Protein AF-A0AAN4ZKE9-F1 (afdb_monomer)

Organism: NCBI:txid1317129

Solvent-accessible surface area (backbone atoms only — not comparable to full-atom values): 8772 Å² total; per-residue (Å²): 115,73,71,58,54,52,52,53,49,52,52,51,51,50,52,55,50,50,54,58,61,57,69,61,53,90,61,76,92,40,32,53,75,74,24,51,28,34,29,30,33,50,28,70,79,44,91,52,72,85,43,74,37,75,49,54,63,89,67,72,74,77,41,97,73,42,43,40,42,36,37,39,38,71,79,47,100,49,31,36,35,40,32,38,37,39,40,34,76,92,48,96,62,68,62,86,63,59,88,51,69,47,77,56,98,89,43,56,39,35,51,47,102,89,44,77,46,61,59,65,91,54,37,44,76,49,84,67,47,78,46,85,47,55,38,42,34,40,38,20,37,32,41,32,47,65,68,70,77,71,82,123

Radius of gyration: 17.84 Å; Cα contacts (8 Å, |Δi|>4): 263; chains: 1; bounding box: 37×52×47 Å

Mean predicted aligned error: 11.1 Å

Structure (mmCIF, N/CA/C/O backbone):
data_AF-A0AAN4ZKE9-F1
#
_entry.id   AF-A0AAN4ZKE9-F1
#
loop_
_atom_site.group_PDB
_atom_site.id
_atom_site.type_symbol
_atom_site.label_atom_id
_atom_site.label_alt_id
_atom_site.label_comp_id
_atom_site.label_asym_id
_atom_site.label_entity_id
_atom_site.label_seq_id
_atom_site.pdbx_PDB_ins_code
_atom_site.Cartn_x
_atom_site.Cartn_y
_atom_site.Cartn_z
_atom_site.occupancy
_atom_site.B_iso_or_equiv
_atom_site.auth_seq_id
_atom_site.auth_comp_id
_atom_site.auth_asym_id
_atom_site.auth_atom_id
_atom_site.pdbx_PDB_model_num
ATOM 1 N N . LYS A 1 1 ? -13.427 37.056 -24.056 1.00 55.53 1 LYS A N 1
ATOM 2 C CA . LYS A 1 1 ? -12.387 36.052 -24.421 1.00 55.53 1 LYS A CA 1
ATOM 3 C C . LYS A 1 1 ? -11.421 35.713 -23.267 1.00 55.53 1 LYS A C 1
ATOM 5 O O . LYS A 1 1 ? -11.291 34.533 -22.981 1.00 55.53 1 LYS A O 1
ATOM 10 N N . LYS A 1 2 ? -10.832 36.678 -22.532 1.00 58.09 2 LYS A N 1
ATOM 11 C CA . LYS A 1 2 ? -9.935 36.408 -21.371 1.00 58.09 2 LYS A CA 1
ATOM 12 C C . LYS A 1 2 ? -10.547 35.543 -20.244 1.00 58.09 2 LYS A C 1
ATOM 14 O O . LYS A 1 2 ? -9.872 34.670 -19.717 1.00 58.09 2 LYS A O 1
ATOM 19 N N . PHE A 1 3 ? -11.833 35.719 -19.929 1.00 60.34 3 PHE A N 1
ATOM 20 C CA . PHE A 1 3 ? -12.523 34.969 -18.861 1.00 60.34 3 PHE A CA 1
ATOM 21 C C . PHE A 1 3 ? -12.745 33.471 -19.161 1.00 60.34 3 PHE A C 1
ATOM 23 O O . PHE A 1 3 ? -12.829 32.668 -18.240 1.00 60.34 3 PHE A O 1
ATOM 30 N N . GLN A 1 4 ? -12.837 33.085 -20.439 1.00 64.94 4 GLN A N 1
ATOM 31 C CA . GLN A 1 4 ? -13.006 31.686 -20.865 1.00 64.94 4 GLN A CA 1
ATOM 32 C C . GLN A 1 4 ? -11.675 30.923 -20.799 1.00 64.94 4 GLN A C 1
ATOM 34 O O . GLN A 1 4 ? -11.638 29.803 -20.301 1.00 64.94 4 GLN A O 1
ATOM 39 N N . LEU A 1 5 ? -10.566 31.567 -21.190 1.00 70.12 5 LEU A N 1
ATOM 40 C CA . LEU A 1 5 ? -9.224 30.992 -21.040 1.00 70.12 5 LEU A CA 1
ATOM 41 C C . LEU A 1 5 ? -8.878 30.719 -19.571 1.00 70.12 5 LEU A C 1
ATOM 43 O O . LEU A 1 5 ? -8.340 29.661 -19.264 1.00 70.12 5 LEU A O 1
ATOM 47 N N . LEU A 1 6 ? -9.214 31.646 -18.665 1.00 72.94 6 LEU A N 1
ATOM 48 C CA . LEU A 1 6 ? -8.939 31.487 -17.236 1.00 72.94 6 LEU A CA 1
ATOM 49 C C . LEU A 1 6 ? -9.698 30.284 -16.647 1.00 72.94 6 LEU A C 1
ATOM 51 O O . LEU A 1 6 ? -9.117 29.494 -15.914 1.00 72.94 6 LEU A O 1
ATOM 55 N N . LYS A 1 7 ? -10.972 30.097 -17.024 1.00 69.31 7 LYS A N 1
ATOM 56 C CA . LYS A 1 7 ? -11.784 28.947 -16.591 1.00 69.31 7 LYS A CA 1
ATOM 57 C C . LYS A 1 7 ? -11.231 27.615 -17.100 1.00 69.31 7 LYS A C 1
ATOM 59 O O . LYS A 1 7 ? -11.139 26.673 -16.323 1.00 69.31 7 LYS A O 1
ATOM 64 N N . ILE A 1 8 ? -10.828 27.547 -18.370 1.00 78.38 8 ILE A N 1
ATOM 65 C CA . ILE A 1 8 ? -10.217 26.340 -18.952 1.00 78.38 8 ILE A CA 1
ATOM 66 C C . ILE A 1 8 ? -8.885 26.027 -18.260 1.00 78.38 8 ILE A C 1
ATOM 68 O O . ILE A 1 8 ? -8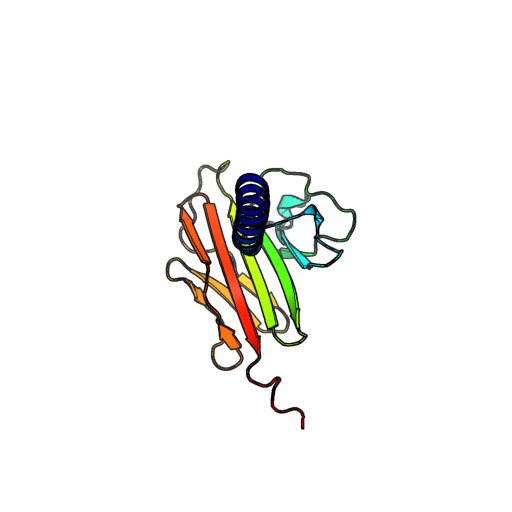.619 24.875 -17.930 1.00 78.38 8 ILE A O 1
ATOM 72 N N . LEU A 1 9 ? -8.074 27.049 -17.977 1.00 75.25 9 LEU A N 1
ATOM 73 C CA . LEU A 1 9 ? -6.801 26.881 -17.283 1.00 75.25 9 LEU A CA 1
ATOM 74 C C . LEU A 1 9 ? -7.002 26.379 -15.843 1.00 75.25 9 LEU A C 1
ATOM 76 O O . LEU A 1 9 ? -6.330 25.438 -15.433 1.00 75.25 9 LEU A O 1
ATOM 80 N N . LEU A 1 10 ? -7.969 26.934 -15.102 1.00 73.06 10 LEU A N 1
ATOM 81 C CA . LEU A 1 10 ? -8.332 26.453 -13.762 1.00 73.06 10 LEU A CA 1
ATOM 82 C C . LEU A 1 10 ? -8.868 25.013 -13.775 1.00 73.06 10 LEU A C 1
ATOM 84 O O . LEU A 1 10 ? -8.530 24.238 -12.881 1.00 73.06 10 LEU A O 1
ATOM 88 N N . LEU A 1 11 ? -9.659 24.634 -14.784 1.00 68.19 11 LEU A N 1
ATOM 89 C CA . LEU A 1 11 ? -10.146 23.259 -14.964 1.00 68.19 11 LEU A CA 1
ATOM 90 C C . LEU A 1 11 ? -9.000 22.278 -15.255 1.00 68.19 11 LEU A C 1
ATOM 92 O O . LEU A 1 11 ? -8.960 21.188 -14.693 1.00 68.19 11 LEU A O 1
ATOM 96 N N . LEU A 1 12 ? -8.025 22.679 -16.074 1.00 66.88 12 LEU A N 1
ATOM 97 C CA . LEU A 1 12 ? -6.833 21.870 -16.338 1.00 66.88 12 LEU A CA 1
ATOM 98 C C . LEU A 1 12 ? -5.951 21.741 -15.087 1.00 66.88 12 LEU A C 1
ATOM 100 O O . LEU A 1 12 ? -5.528 20.636 -14.757 1.00 66.88 12 LEU A O 1
ATOM 104 N N . LEU A 1 13 ? -5.713 22.836 -14.356 1.00 61.00 13 LEU A N 1
ATOM 105 C CA . LEU A 1 13 ? -4.936 22.825 -13.109 1.00 61.00 13 LEU A CA 1
ATOM 106 C C . LEU A 1 13 ? -5.592 21.976 -12.013 1.00 61.00 13 LEU A C 1
ATOM 108 O O . LEU A 1 13 ? -4.890 21.255 -11.307 1.00 61.00 13 LEU A O 1
ATOM 112 N N . SER A 1 14 ? -6.919 22.022 -11.886 1.00 58.22 14 SER A N 1
ATOM 113 C CA . SER A 1 14 ? -7.650 21.169 -10.940 1.00 58.22 14 SER A CA 1
ATOM 114 C C . SER A 1 14 ? -7.615 19.697 -11.355 1.00 58.22 14 SER A C 1
ATOM 116 O O . SER A 1 14 ? -7.369 18.849 -10.501 1.00 58.22 14 SER A O 1
ATOM 118 N N . ALA A 1 15 ? -7.728 19.379 -12.649 1.00 55.28 15 ALA A N 1
ATOM 119 C CA . ALA A 1 15 ? -7.539 18.014 -13.150 1.00 55.28 15 ALA A CA 1
ATOM 120 C C . ALA A 1 15 ? -6.106 17.483 -12.913 1.00 55.28 15 ALA A C 1
ATOM 122 O O . ALA A 1 15 ? -5.927 16.324 -12.541 1.00 55.28 15 ALA A O 1
ATOM 123 N N . LEU A 1 16 ? -5.086 18.336 -13.068 1.00 55.09 16 LEU A N 1
ATOM 124 C CA . LEU A 1 16 ? -3.677 18.026 -12.777 1.00 55.09 16 LEU A CA 1
ATOM 125 C C . LEU A 1 16 ? -3.400 17.845 -11.273 1.00 55.09 16 LEU A C 1
ATOM 127 O O . LEU A 1 16 ? -2.559 17.030 -10.892 1.00 55.09 16 LEU A O 1
ATOM 131 N N . ALA A 1 17 ? -4.084 18.598 -10.410 1.00 51.47 17 ALA A N 1
ATOM 132 C CA . ALA A 1 17 ? -3.971 18.452 -8.959 1.00 51.47 17 ALA A CA 1
ATOM 133 C C . ALA A 1 17 ? -4.684 17.185 -8.455 1.00 51.47 17 ALA A C 1
ATOM 135 O O . ALA A 1 17 ? -4.128 16.449 -7.639 1.00 51.47 17 ALA A O 1
ATOM 136 N N . LEU A 1 18 ? -5.876 16.895 -8.990 1.00 46.66 18 LEU A N 1
ATOM 137 C CA . LEU A 1 18 ? -6.641 15.682 -8.690 1.00 46.66 18 LEU A CA 1
ATOM 138 C C . LEU A 1 18 ? -5.905 14.417 -9.143 1.00 46.66 18 LEU A C 1
ATOM 140 O O . LEU A 1 18 ? -5.904 13.428 -8.416 1.00 46.66 18 LEU A O 1
ATOM 144 N N . SER A 1 19 ? -5.228 14.447 -10.297 1.00 49.03 19 SER A N 1
ATOM 145 C CA . SER A 1 19 ? -4.475 13.286 -10.787 1.00 49.03 19 SER A CA 1
ATOM 146 C C . SER A 1 19 ? -3.255 12.958 -9.924 1.00 49.03 19 SER A C 1
ATOM 148 O O . SER A 1 19 ? -2.961 11.783 -9.726 1.00 49.03 19 SER A O 1
ATOM 150 N N . ARG A 1 20 ? -2.583 13.970 -9.354 1.00 47.41 20 ARG A N 1
ATOM 151 C CA . ARG A 1 20 ? -1.469 13.760 -8.413 1.00 47.41 20 ARG A CA 1
ATOM 152 C C . ARG A 1 20 ? -1.940 13.238 -7.059 1.00 47.41 20 ARG A C 1
ATOM 154 O O . ARG A 1 20 ? -1.336 12.307 -6.546 1.00 47.41 20 ARG A O 1
ATOM 161 N N . GLY A 1 21 ? -3.018 13.797 -6.502 1.00 51.31 21 GLY A N 1
ATOM 162 C CA . GLY A 1 21 ? -3.586 13.320 -5.232 1.00 51.31 21 GLY A CA 1
ATOM 163 C C . GLY A 1 21 ? -4.154 11.899 -5.329 1.00 51.31 21 GLY A C 1
ATOM 164 O O . GLY A 1 21 ? -4.023 11.113 -4.396 1.00 51.31 21 GLY A O 1
ATOM 165 N N . ALA A 1 22 ? -4.719 11.541 -6.485 1.00 58.69 22 ALA A N 1
ATOM 166 C CA . ALA A 1 22 ? -5.205 10.193 -6.757 1.00 58.69 22 ALA A CA 1
ATOM 167 C C . ALA A 1 22 ? -4.082 9.169 -6.976 1.00 58.69 22 ALA A C 1
ATOM 169 O O . ALA A 1 22 ? -4.360 7.968 -6.977 1.00 58.69 22 ALA A O 1
ATOM 170 N N . ASP A 1 23 ? -2.832 9.589 -7.202 1.00 66.69 23 ASP A N 1
ATOM 171 C CA . ASP A 1 23 ? -1.740 8.644 -7.453 1.00 66.69 23 ASP A CA 1
ATOM 172 C C . ASP A 1 23 ? -1.224 7.964 -6.177 1.00 66.69 23 ASP A C 1
ATOM 174 O O . ASP A 1 23 ? -0.666 6.868 -6.237 1.00 66.69 23 ASP A O 1
ATOM 178 N N . ASP A 1 24 ? -1.486 8.578 -5.023 1.00 77.62 24 ASP A N 1
ATOM 179 C CA . ASP A 1 24 ? -0.975 8.153 -3.715 1.00 77.62 24 ASP A CA 1
ATOM 180 C C . ASP A 1 24 ? -2.051 7.499 -2.832 1.00 77.62 24 ASP A C 1
ATOM 182 O O . ASP A 1 24 ? -1.736 6.988 -1.760 1.00 77.62 24 ASP A O 1
ATOM 186 N N . SER A 1 25 ? -3.314 7.494 -3.275 1.00 80.94 25 SER A N 1
ATOM 187 C CA . SER A 1 25 ? -4.455 6.967 -2.520 1.00 80.94 25 SER A CA 1
ATOM 188 C C . SER A 1 25 ? -4.910 5.585 -2.991 1.00 80.94 25 SER A C 1
ATOM 190 O O . SER A 1 25 ? -4.716 5.186 -4.143 1.00 80.94 25 SER A O 1
ATOM 192 N N . ILE A 1 26 ? -5.552 4.837 -2.098 1.00 81.88 26 ILE A N 1
ATOM 193 C CA . ILE A 1 26 ? -6.175 3.554 -2.428 1.00 81.88 26 ILE A CA 1
ATOM 194 C C . ILE A 1 26 ? -7.563 3.804 -3.019 1.00 81.88 26 ILE A C 1
ATOM 196 O O . ILE A 1 26 ? -8.364 4.541 -2.454 1.00 81.88 26 ILE A O 1
ATOM 200 N N . ASP A 1 27 ? -7.854 3.155 -4.146 1.00 82.06 27 ASP A N 1
ATOM 201 C CA . ASP A 1 27 ? -9.195 3.115 -4.740 1.00 82.06 27 ASP A CA 1
ATOM 202 C C . ASP A 1 27 ? -9.658 1.660 -4.830 1.00 82.06 27 ASP A C 1
ATOM 204 O O . ASP A 1 27 ? -9.251 0.917 -5.733 1.00 82.06 27 ASP A O 1
ATOM 208 N N . LEU A 1 28 ? -10.496 1.251 -3.876 1.00 78.69 28 LEU A N 1
ATOM 209 C CA . LEU A 1 28 ? -11.020 -0.112 -3.803 1.00 78.69 28 LEU A CA 1
ATOM 210 C C . LEU A 1 28 ? -11.944 -0.462 -4.980 1.00 78.69 28 LEU A C 1
ATOM 212 O O . LEU A 1 28 ? -12.036 -1.625 -5.367 1.00 78.69 28 LEU A O 1
ATOM 216 N N . GLY A 1 29 ? -12.574 0.532 -5.617 1.00 77.00 29 GLY A N 1
ATOM 217 C CA . GLY A 1 29 ? -13.457 0.324 -6.768 1.00 77.00 29 GLY A CA 1
ATOM 218 C C . GLY A 1 29 ? -12.731 -0.141 -8.038 1.00 77.00 29 GLY A C 1
ATOM 219 O O . GLY A 1 29 ? -13.382 -0.590 -8.993 1.00 77.00 29 GLY A O 1
ATOM 220 N N . GLN A 1 30 ? -11.397 -0.044 -8.055 1.00 78.31 30 GLN A N 1
ATOM 221 C CA . GLN A 1 30 ? -10.521 -0.457 -9.159 1.00 78.31 30 GLN A CA 1
ATOM 222 C C . GLN A 1 30 ? -9.838 -1.817 -8.934 1.00 78.31 30 GLN A C 1
ATOM 224 O O . GLN A 1 30 ? -9.208 -2.337 -9.862 1.00 78.31 30 GLN A O 1
ATOM 229 N N . CYS A 1 31 ? -9.976 -2.405 -7.742 1.00 79.31 31 CYS A N 1
ATOM 230 C CA . CYS A 1 31 ? -9.426 -3.720 -7.418 1.00 79.31 31 CYS A CA 1
ATOM 231 C C . CYS A 1 31 ? -10.049 -4.820 -8.296 1.00 79.31 31 CYS A C 1
ATOM 233 O O . CYS A 1 31 ? -11.260 -4.826 -8.539 1.00 79.31 31 CYS A O 1
ATOM 235 N N . GLY A 1 32 ? -9.219 -5.722 -8.825 1.00 71.88 32 GLY A N 1
ATOM 236 C CA . GLY A 1 32 ? -9.646 -6.801 -9.725 1.00 71.88 32 GLY A CA 1
ATOM 237 C C . GLY A 1 32 ? -10.111 -6.327 -11.112 1.00 71.88 32 GLY A C 1
ATOM 238 O O . GLY A 1 32 ? -10.670 -7.114 -11.879 1.00 71.88 32 GLY A O 1
ATOM 239 N N . LYS A 1 33 ? -9.925 -5.037 -11.440 1.00 74.75 33 LYS A N 1
ATOM 240 C CA . LYS A 1 33 ? -10.178 -4.467 -12.776 1.00 74.75 33 LYS A CA 1
ATOM 241 C C . LYS A 1 33 ? -8.875 -4.075 -13.458 1.00 74.75 33 LYS A C 1
ATOM 243 O O . LYS A 1 33 ? -8.505 -4.657 -14.467 1.00 74.75 33 LYS A O 1
ATOM 248 N N . THR A 1 34 ? -8.210 -3.060 -12.913 1.00 73.31 34 THR A N 1
ATOM 249 C CA . THR A 1 34 ? -6.966 -2.484 -13.456 1.00 73.31 34 THR A CA 1
ATOM 250 C C . THR A 1 34 ? -5.828 -2.510 -12.439 1.00 73.31 34 THR A C 1
ATOM 252 O O . THR A 1 34 ? -4.719 -2.060 -12.728 1.00 73.31 34 THR A O 1
ATOM 255 N N . ARG A 1 35 ? -6.116 -2.984 -11.224 1.00 81.69 35 ARG A N 1
ATOM 256 C CA . ARG A 1 35 ? -5.224 -2.957 -10.071 1.00 81.69 35 ARG A CA 1
ATOM 257 C C . ARG A 1 35 ? -5.426 -4.220 -9.257 1.00 81.69 35 ARG A C 1
ATOM 259 O O . ARG A 1 35 ? -6.570 -4.634 -9.049 1.00 81.69 35 ARG A O 1
ATOM 266 N N . ASP A 1 36 ? -4.330 -4.745 -8.741 1.00 83.81 36 ASP A N 1
ATOM 267 C CA . ASP A 1 36 ? -4.381 -5.818 -7.761 1.00 83.81 36 ASP A CA 1
ATOM 268 C C . ASP A 1 36 ? -4.431 -5.199 -6.376 1.00 83.81 36 ASP A C 1
ATOM 270 O O . ASP A 1 36 ? -3.760 -4.202 -6.102 1.00 83.81 36 ASP A O 1
ATOM 274 N N . CYS A 1 37 ? -5.275 -5.758 -5.520 1.00 83.12 37 CYS A N 1
ATOM 275 C CA . CYS A 1 37 ? -5.407 -5.313 -4.148 1.00 83.12 37 CYS A CA 1
ATOM 276 C C . CYS A 1 37 ? -5.256 -6.507 -3.229 1.00 83.12 37 CYS A C 1
ATOM 278 O O . CYS A 1 37 ? -5.922 -7.518 -3.423 1.00 83.12 37 CYS A O 1
ATOM 280 N N . PHE A 1 38 ? -4.405 -6.365 -2.228 1.00 81.69 38 PHE A N 1
ATOM 281 C CA . PHE A 1 38 ? -4.165 -7.349 -1.197 1.00 81.69 38 PHE A CA 1
ATOM 282 C C . PHE A 1 38 ? -4.672 -6.775 0.116 1.00 81.69 38 PHE A C 1
ATOM 284 O O . PHE A 1 38 ? -4.322 -5.653 0.482 1.00 81.69 38 PHE A O 1
ATOM 291 N N . LEU A 1 39 ? -5.521 -7.524 0.800 1.00 79.88 39 LEU A N 1
ATOM 292 C CA . LEU A 1 39 ? -6.124 -7.143 2.070 1.00 79.88 39 LEU A CA 1
ATOM 293 C C . LEU A 1 39 ? -5.751 -8.188 3.100 1.00 79.88 39 LEU A C 1
ATOM 295 O O . LEU A 1 39 ? -5.632 -9.362 2.761 1.00 79.88 39 LEU A O 1
ATOM 299 N N . ARG A 1 40 ? -5.658 -7.811 4.366 1.00 71.12 40 ARG A N 1
ATOM 300 C CA . ARG A 1 40 ? -5.618 -8.813 5.428 1.00 71.12 40 ARG A CA 1
ATOM 301 C C . ARG A 1 40 ? -6.932 -9.605 5.451 1.00 71.12 40 ARG A C 1
ATOM 303 O O . ARG A 1 40 ? -8.005 -9.037 5.266 1.00 71.12 40 ARG A O 1
ATOM 310 N N . ASP A 1 41 ? -6.851 -10.909 5.682 1.00 63.94 41 ASP A N 1
ATOM 311 C CA . ASP A 1 41 ? -7.999 -11.832 5.732 1.00 63.94 41 ASP A CA 1
ATOM 312 C C . ASP A 1 41 ? -9.116 -11.350 6.691 1.00 63.94 41 ASP A C 1
ATOM 314 O O . ASP A 1 41 ? -10.309 -11.392 6.379 1.00 63.94 41 ASP A O 1
ATOM 318 N N . SER A 1 42 ? -8.724 -10.725 7.807 1.00 60.66 42 SER A N 1
ATOM 319 C CA . SER A 1 42 ? -9.614 -10.065 8.777 1.00 60.66 42 SER A CA 1
ATOM 320 C C . SER A 1 42 ? -10.549 -9.006 8.173 1.00 60.66 42 SER A C 1
ATOM 322 O O . SER A 1 42 ? -11.612 -8.729 8.742 1.00 60.66 42 SER A O 1
ATOM 324 N N . CYS A 1 43 ? -10.191 -8.427 7.024 1.00 62.88 43 CYS A N 1
ATOM 325 C CA . CYS A 1 43 ? -10.983 -7.424 6.316 1.00 62.88 43 CYS A CA 1
ATOM 326 C C . CYS A 1 43 ? -12.194 -7.987 5.568 1.00 62.88 43 CYS A C 1
ATOM 328 O O . CYS A 1 43 ? -13.086 -7.217 5.201 1.00 62.88 43 CYS A O 1
ATOM 330 N N . ILE A 1 44 ? -12.228 -9.303 5.331 1.00 58.94 44 ILE A N 1
ATOM 331 C CA . ILE A 1 44 ? -13.320 -9.969 4.611 1.00 58.94 44 ILE A CA 1
ATOM 332 C C . ILE A 1 44 ? -14.059 -11.022 5.453 1.00 58.94 44 ILE A C 1
ATOM 334 O O . ILE A 1 44 ? -14.904 -11.743 4.927 1.00 58.94 44 ILE A O 1
ATOM 338 N N . GLY A 1 45 ? -13.806 -11.060 6.768 1.00 51.88 45 GLY A N 1
ATOM 339 C CA . GLY A 1 45 ? -14.630 -11.802 7.734 1.00 51.88 45 GLY A CA 1
ATOM 340 C C . GLY A 1 45 ? -14.046 -13.116 8.261 1.00 51.88 45 GLY A C 1
ATOM 341 O O . GLY A 1 45 ? -14.782 -13.905 8.848 1.00 51.88 45 GLY A O 1
ATOM 342 N N . THR A 1 46 ? -12.751 -13.354 8.091 1.00 51.78 46 THR A N 1
ATOM 343 C CA . THR A 1 46 ? -12.066 -14.620 8.412 1.00 51.78 46 THR A CA 1
ATOM 344 C C . THR A 1 46 ? -10.987 -14.429 9.491 1.00 51.78 46 THR A C 1
ATOM 346 O O . THR A 1 46 ? -10.523 -13.320 9.760 1.00 51.78 46 THR A O 1
ATOM 349 N N . THR A 1 47 ? -10.660 -15.503 10.219 1.00 55.34 47 THR A N 1
ATOM 350 C CA . THR A 1 47 ? -9.983 -15.456 11.532 1.00 55.34 47 THR A CA 1
ATOM 351 C C . THR A 1 47 ? -8.460 -15.294 11.486 1.00 55.34 47 THR A C 1
ATOM 353 O O . THR A 1 47 ? -7.852 -15.180 12.550 1.00 55.34 47 THR A O 1
ATOM 356 N N . ASN A 1 48 ? -7.817 -15.287 10.310 1.00 52.72 48 ASN A N 1
ATOM 357 C CA . ASN A 1 48 ? -6.354 -15.341 10.216 1.00 52.72 48 ASN A CA 1
ATOM 358 C C . ASN A 1 48 ? -5.728 -13.985 9.855 1.00 52.72 48 ASN A C 1
ATOM 360 O O . ASN A 1 48 ? -5.330 -13.722 8.723 1.00 52.72 48 ASN A O 1
ATOM 364 N N . ALA A 1 49 ? -5.578 -13.125 10.864 1.00 57.31 49 ALA A N 1
ATOM 365 C CA . ALA A 1 49 ? -5.104 -11.742 10.742 1.00 57.31 49 ALA A CA 1
ATOM 366 C C . ALA A 1 49 ? -3.680 -11.554 10.166 1.00 57.31 49 ALA A C 1
ATOM 368 O O . ALA A 1 49 ? -3.231 -10.428 10.034 1.00 57.31 49 ALA A O 1
ATOM 369 N N . ASN A 1 50 ? -2.941 -12.602 9.798 1.00 60.78 50 ASN A N 1
ATOM 370 C CA . ASN A 1 50 ? -1.562 -12.461 9.307 1.00 60.78 50 ASN A CA 1
ATOM 371 C C . ASN A 1 50 ? -1.390 -12.763 7.814 1.00 60.78 50 ASN A C 1
ATOM 373 O O . ASN A 1 50 ? -0.282 -12.643 7.295 1.00 60.78 50 ASN A O 1
ATOM 377 N N . VAL A 1 51 ? -2.461 -13.142 7.111 1.00 64.75 5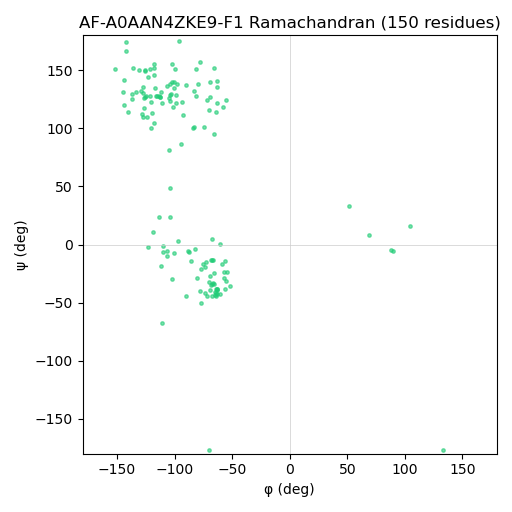1 VAL A N 1
ATOM 378 C CA . VAL A 1 51 ? -2.390 -13.471 5.683 1.00 64.75 51 VAL A CA 1
ATOM 379 C C . VAL A 1 51 ? -2.992 -12.340 4.857 1.00 64.75 51 VAL A C 1
ATOM 381 O O . VAL A 1 51 ? -4.130 -11.928 5.079 1.00 64.75 51 VAL A O 1
ATOM 384 N N . LEU A 1 52 ? -2.214 -11.843 3.893 1.00 70.56 52 LEU A N 1
ATOM 385 C CA . LEU A 1 52 ? -2.709 -10.969 2.836 1.00 70.56 52 LEU A CA 1
ATOM 386 C C . LEU A 1 52 ? -3.366 -11.820 1.744 1.00 70.56 52 LEU A C 1
ATOM 388 O O . LEU A 1 52 ? -2.750 -12.743 1.217 1.00 70.56 52 LEU A O 1
ATOM 392 N N . MET A 1 53 ? -4.597 -11.487 1.382 1.00 73.25 53 MET A N 1
ATOM 393 C CA . MET A 1 53 ? -5.372 -12.139 0.335 1.00 73.25 53 MET A CA 1
ATOM 394 C C . MET A 1 53 ? -5.713 -11.167 -0.783 1.00 73.25 53 MET A C 1
ATOM 396 O O . MET A 1 53 ? -5.968 -9.988 -0.543 1.00 73.25 53 MET A O 1
ATOM 400 N N . ILE A 1 54 ? -5.755 -11.676 -2.012 1.00 75.31 54 ILE A N 1
ATOM 401 C CA . ILE A 1 54 ? -6.164 -10.894 -3.178 1.00 75.31 54 ILE A CA 1
ATOM 402 C C . ILE A 1 54 ? -7.666 -10.600 -3.080 1.00 75.31 54 ILE A C 1
ATOM 404 O O . ILE A 1 54 ? -8.485 -11.510 -2.946 1.00 75.31 54 ILE A O 1
ATOM 408 N N . LEU A 1 55 ? -8.040 -9.325 -3.185 1.00 75.50 55 LEU A N 1
ATOM 409 C CA . LEU A 1 55 ? -9.429 -8.918 -3.346 1.00 75.50 55 LEU A CA 1
ATOM 410 C C . LEU A 1 55 ? -9.881 -9.219 -4.777 1.00 75.50 55 LEU A C 1
ATOM 412 O O . LEU A 1 55 ? -9.583 -8.477 -5.716 1.00 75.50 55 LEU A O 1
ATOM 416 N N . GLU A 1 56 ? -10.612 -10.318 -4.932 1.00 71.31 56 GLU A N 1
ATOM 417 C CA . GLU A 1 56 ? -11.176 -10.731 -6.214 1.00 71.31 56 GLU A CA 1
ATOM 418 C C . GLU A 1 56 ? -12.242 -9.752 -6.725 1.00 71.31 56 GLU A C 1
ATOM 420 O O . GLU A 1 56 ? -12.966 -9.097 -5.968 1.00 71.31 56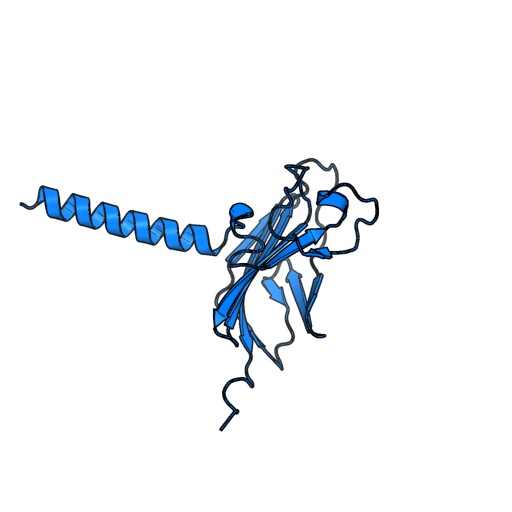 GLU A O 1
ATOM 425 N N . LYS A 1 57 ? -12.385 -9.699 -8.052 1.00 67.75 57 LYS A N 1
ATOM 426 C CA . LYS A 1 57 ? -13.373 -8.859 -8.730 1.00 67.75 57 LYS A CA 1
ATOM 427 C C . LYS A 1 57 ? -14.789 -9.144 -8.213 1.00 67.75 57 LYS A C 1
ATOM 429 O O . LYS A 1 57 ? -15.285 -10.259 -8.322 1.00 67.75 57 LYS A O 1
ATOM 434 N N . GLY A 1 58 ? -15.466 -8.100 -7.736 1.00 61.31 58 GLY A N 1
ATOM 435 C CA . GLY A 1 58 ? -16.861 -8.172 -7.287 1.00 61.31 58 GLY A CA 1
ATOM 436 C C . GLY A 1 58 ? -17.044 -8.522 -5.810 1.00 61.31 58 GLY A C 1
ATOM 437 O O . GLY A 1 58 ? -18.171 -8.443 -5.327 1.00 61.31 58 GLY A O 1
ATOM 438 N N . LYS A 1 59 ? -15.968 -8.838 -5.076 1.00 66.94 59 LYS A N 1
ATOM 439 C CA . LYS A 1 59 ? -16.015 -8.917 -3.613 1.00 66.94 59 LYS A CA 1
ATOM 440 C C . LYS A 1 59 ? -15.944 -7.516 -3.013 1.00 66.94 59 LYS A C 1
ATOM 442 O O . LYS A 1 59 ? -15.187 -6.662 -3.472 1.00 66.94 59 LYS A O 1
ATOM 447 N N . THR A 1 60 ? -16.754 -7.278 -1.990 1.00 63.94 60 THR A N 1
ATOM 448 C CA . THR A 1 60 ? -16.779 -6.027 -1.234 1.00 63.94 60 THR A CA 1
ATOM 449 C C . THR A 1 60 ? -16.020 -6.196 0.072 1.00 63.94 60 THR A C 1
ATOM 451 O O . THR A 1 60 ? -16.119 -7.224 0.738 1.00 63.94 60 THR A O 1
ATOM 454 N N . VAL A 1 61 ? -15.259 -5.171 0.446 1.00 64.75 61 VAL A N 1
ATOM 455 C CA . VAL A 1 61 ? -14.679 -5.089 1.787 1.00 64.75 61 VAL A CA 1
ATOM 456 C C . VAL A 1 61 ? -15.833 -4.820 2.751 1.00 64.75 61 VAL A C 1
ATOM 458 O O . VAL A 1 61 ? -16.521 -3.810 2.624 1.00 64.75 61 VAL A O 1
ATOM 461 N N . THR A 1 62 ? -16.100 -5.755 3.661 1.00 58.72 62 THR A N 1
ATOM 462 C CA . THR A 1 62 ? -17.283 -5.714 4.540 1.00 58.72 62 THR A CA 1
ATOM 463 C C . THR A 1 62 ? -17.063 -4.885 5.800 1.00 58.72 62 THR A C 1
ATOM 465 O O . THR A 1 62 ? -18.024 -4.549 6.486 1.00 58.72 62 THR A O 1
ATOM 468 N N . LYS A 1 63 ? -15.807 -4.558 6.119 1.00 59.03 63 LYS A N 1
ATOM 469 C CA . LYS A 1 63 ? -15.442 -3.634 7.195 1.00 59.03 63 LYS A CA 1
ATOM 470 C C . LYS A 1 63 ? -14.856 -2.363 6.592 1.00 59.03 63 LYS A C 1
ATOM 472 O O . LYS A 1 63 ? -13.833 -2.426 5.919 1.00 59.03 63 LYS A O 1
ATOM 477 N N . GLU A 1 64 ? -15.459 -1.213 6.890 1.00 50.56 64 GLU A N 1
ATOM 478 C CA . GLU A 1 64 ? -14.902 0.101 6.518 1.00 50.56 64 GLU A CA 1
ATOM 479 C C . GLU A 1 64 ? -13.484 0.310 7.087 1.00 50.56 64 GLU A C 1
ATOM 481 O O . GLU A 1 64 ? -12.669 1.007 6.489 1.00 50.56 64 GLU A O 1
ATOM 486 N N . ASN A 1 65 ? -13.153 -0.399 8.171 1.00 52.75 65 ASN A N 1
ATOM 487 C CA . ASN A 1 65 ? -11.887 -0.304 8.897 1.00 52.75 65 ASN A CA 1
ATOM 488 C C . ASN A 1 65 ? -10.965 -1.487 8.588 1.00 52.75 65 ASN A C 1
ATOM 490 O O . ASN A 1 65 ? -10.467 -2.159 9.491 1.00 52.75 65 ASN A O 1
ATOM 494 N N . CYS A 1 66 ? -10.794 -1.797 7.302 1.00 64.56 66 CYS A N 1
ATOM 495 C CA . CYS A 1 66 ? -9.789 -2.766 6.889 1.00 64.56 66 CYS A CA 1
ATOM 496 C C . CYS A 1 66 ? -8.397 -2.236 7.249 1.00 64.56 66 CYS A C 1
ATOM 498 O O . CYS A 1 66 ? -7.996 -1.142 6.844 1.00 64.56 66 CYS A O 1
ATOM 500 N N . ASP A 1 67 ? -7.691 -3.021 8.050 1.00 67.06 67 ASP A N 1
ATOM 501 C CA . ASP A 1 67 ? -6.516 -2.605 8.791 1.00 67.06 67 ASP A CA 1
ATOM 502 C C . ASP A 1 67 ? -5.255 -2.591 7.941 1.00 67.06 67 ASP A C 1
ATOM 504 O O . ASP A 1 67 ? -4.398 -1.755 8.191 1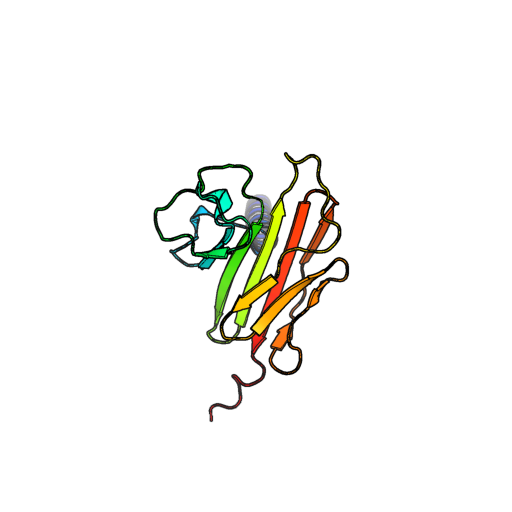.00 67.06 67 ASP A O 1
ATOM 508 N N . ILE A 1 68 ? -5.152 -3.431 6.905 1.00 71.56 68 ILE A N 1
ATOM 509 C CA . ILE A 1 68 ? -4.070 -3.356 5.914 1.00 71.56 68 ILE A CA 1
ATOM 510 C C . ILE A 1 68 ? -4.615 -3.537 4.504 1.00 71.56 68 ILE A C 1
ATOM 512 O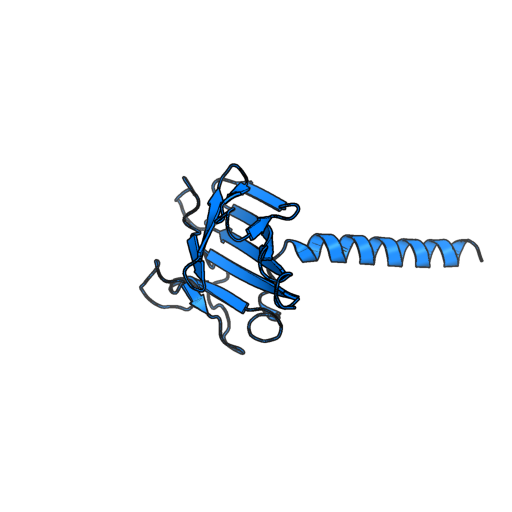 O . ILE A 1 68 ? -5.291 -4.523 4.206 1.00 71.56 68 ILE A O 1
ATOM 516 N N . ILE A 1 69 ? -4.245 -2.611 3.619 1.00 78.88 69 ILE A N 1
ATOM 517 C CA . ILE A 1 69 ? -4.555 -2.672 2.192 1.00 78.88 69 ILE A CA 1
ATOM 518 C C . ILE A 1 69 ? -3.293 -2.349 1.398 1.00 78.88 69 ILE A C 1
ATOM 520 O O . ILE A 1 69 ? -2.632 -1.338 1.637 1.00 78.88 69 ILE A O 1
ATOM 524 N N . ILE A 1 70 ? -2.981 -3.187 0.416 1.00 83.44 70 ILE A N 1
ATOM 525 C CA . ILE A 1 70 ? -1.916 -2.950 -0.553 1.00 83.44 70 ILE A CA 1
ATOM 526 C C . ILE A 1 70 ? -2.533 -2.940 -1.936 1.00 83.44 70 ILE A C 1
ATOM 528 O O . ILE A 1 70 ? -3.145 -3.918 -2.338 1.00 83.44 70 ILE A O 1
ATOM 532 N N . GLN A 1 71 ? -2.367 -1.853 -2.674 1.00 86.19 71 GLN A N 1
ATOM 533 C CA . GLN A 1 71 ? -2.809 -1.734 -4.052 1.00 86.19 71 GLN A CA 1
ATOM 534 C C . GLN A 1 71 ? -1.604 -1.613 -4.984 1.00 86.19 71 GLN A C 1
ATOM 536 O O . GLN A 1 71 ? -0.763 -0.728 -4.815 1.00 86.19 71 GLN A O 1
ATOM 541 N N . THR A 1 72 ? -1.566 -2.462 -6.005 1.00 85.44 72 THR A N 1
ATOM 542 C CA . THR A 1 72 ? -0.569 -2.432 -7.074 1.00 85.44 72 THR A CA 1
ATOM 543 C C . THR A 1 72 ? -1.187 -1.848 -8.337 1.00 85.44 72 THR A C 1
ATOM 545 O O . THR A 1 72 ? -2.248 -2.276 -8.793 1.00 85.44 72 THR A O 1
ATOM 548 N N . ARG A 1 73 ? -0.518 -0.851 -8.919 1.00 85.56 73 ARG A N 1
ATOM 549 C CA . ARG A 1 73 ? -0.861 -0.255 -10.213 1.00 85.56 73 ARG A CA 1
ATOM 550 C C . ARG A 1 73 ? 0.234 -0.574 -11.216 1.00 85.56 73 ARG A C 1
ATOM 552 O O . ARG A 1 73 ? 1.402 -0.260 -10.985 1.00 85.56 73 ARG A O 1
ATOM 559 N N . TYR A 1 74 ? -0.151 -1.139 -12.348 1.00 81.00 74 TYR A N 1
ATOM 560 C CA . TYR A 1 74 ? 0.771 -1.512 -13.412 1.00 81.00 74 TYR A CA 1
ATOM 561 C C . TYR A 1 74 ? 0.881 -0.353 -14.405 1.00 81.00 74 TYR A C 1
ATOM 563 O O . TYR A 1 74 ? -0.095 -0.029 -15.077 1.00 81.00 74 TYR A O 1
ATOM 571 N N . TYR A 1 75 ? 2.041 0.308 -14.482 1.00 81.25 75 TYR A N 1
ATOM 572 C CA . TYR A 1 75 ? 2.281 1.323 -15.518 1.00 81.25 75 TYR A CA 1
ATOM 573 C C . TYR A 1 75 ? 2.890 0.697 -16.771 1.00 81.25 75 TYR A C 1
ATOM 575 O O . TYR A 1 75 ? 2.475 1.000 -17.885 1.00 81.25 75 TYR A O 1
ATOM 583 N N . THR A 1 76 ? 3.871 -0.181 -16.576 1.00 81.50 76 THR A N 1
ATOM 584 C CA . THR A 1 76 ? 4.483 -1.030 -17.606 1.00 81.50 76 THR A CA 1
ATOM 585 C C . THR A 1 76 ? 4.775 -2.400 -16.992 1.00 81.50 76 THR A C 1
ATOM 587 O O . THR A 1 76 ? 4.609 -2.574 -15.787 1.00 81.50 76 THR A O 1
ATOM 590 N N . ARG A 1 77 ? 5.234 -3.369 -17.798 1.00 77.50 77 ARG A N 1
ATOM 591 C CA . ARG A 1 77 ? 5.592 -4.724 -17.326 1.00 77.50 77 ARG A CA 1
ATOM 592 C C . ARG A 1 77 ? 6.666 -4.722 -16.227 1.00 77.50 77 ARG A C 1
ATOM 594 O O . ARG A 1 77 ? 6.747 -5.648 -15.434 1.00 77.50 77 ARG A O 1
ATOM 601 N N . ASP A 1 78 ? 7.531 -3.718 -16.233 1.00 81.31 78 ASP A N 1
ATOM 602 C CA . ASP A 1 78 ? 8.685 -3.573 -15.348 1.00 81.31 78 ASP A CA 1
ATOM 603 C C . ASP A 1 78 ? 8.533 -2.444 -14.326 1.00 81.31 78 ASP A C 1
ATOM 605 O O . ASP A 1 78 ? 9.406 -2.295 -13.469 1.00 81.31 78 ASP A O 1
ATOM 609 N N . ARG A 1 79 ? 7.463 -1.640 -14.421 1.00 84.62 79 ARG A N 1
ATOM 610 C CA . ARG A 1 79 ? 7.241 -0.459 -13.584 1.00 84.62 79 ARG A CA 1
ATOM 611 C C . ARG A 1 79 ? 5.872 -0.504 -12.928 1.00 84.62 79 ARG A C 1
ATOM 613 O O . ARG A 1 79 ? 4.844 -0.264 -13.568 1.00 84.62 79 ARG A O 1
ATOM 620 N N . HIS A 1 80 ? 5.878 -0.705 -11.619 1.00 85.56 80 HIS A N 1
ATOM 621 C CA . HIS A 1 80 ? 4.673 -0.839 -10.812 1.00 85.56 80 HIS A CA 1
ATOM 622 C C . HIS A 1 80 ? 4.659 0.206 -9.703 1.00 85.56 80 HIS A C 1
ATOM 624 O O . HIS A 1 80 ? 5.699 0.541 -9.140 1.00 85.56 80 HIS A O 1
ATOM 630 N N . ARG A 1 81 ? 3.481 0.732 -9.377 1.00 86.62 81 ARG A N 1
ATOM 631 C CA . ARG A 1 81 ? 3.276 1.581 -8.204 1.00 86.62 81 ARG A CA 1
ATOM 632 C C . ARG A 1 81 ? 2.577 0.784 -7.121 1.00 86.62 81 ARG A C 1
ATOM 634 O O . ARG A 1 81 ? 1.488 0.272 -7.346 1.00 86.62 81 ARG A O 1
ATOM 641 N N . PHE A 1 82 ? 3.208 0.723 -5.961 1.00 86.81 82 PHE A N 1
ATOM 642 C CA . PHE A 1 82 ? 2.668 0.112 -4.759 1.00 86.81 82 PHE A CA 1
ATOM 643 C C . PHE A 1 82 ? 2.140 1.210 -3.855 1.00 86.81 82 PHE A C 1
ATOM 645 O O . PHE A 1 82 ? 2.805 2.228 -3.666 1.00 86.81 82 PHE A O 1
ATOM 652 N N . ILE A 1 83 ? 0.945 1.000 -3.319 1.00 88.12 83 ILE A N 1
ATOM 653 C CA . ILE A 1 83 ? 0.298 1.877 -2.349 1.00 88.12 83 ILE A CA 1
ATOM 654 C C . ILE A 1 83 ? -0.111 0.998 -1.184 1.00 88.12 83 ILE A C 1
ATOM 656 O O . ILE A 1 83 ? -0.962 0.130 -1.331 1.00 88.12 83 ILE A O 1
ATOM 660 N N . MET A 1 84 ? 0.523 1.202 -0.045 1.00 86.94 84 MET A N 1
ATOM 661 C CA . MET A 1 84 ? 0.298 0.451 1.174 1.00 86.94 84 MET A CA 1
ATOM 662 C C . MET A 1 84 ? -0.338 1.370 2.207 1.00 86.94 84 MET A C 1
ATOM 664 O O . MET A 1 84 ? 0.160 2.474 2.440 1.00 86.94 84 MET A O 1
ATOM 668 N N . GLN A 1 85 ? -1.408 0.908 2.839 1.00 85.19 85 GLN A N 1
ATOM 669 C CA . GLN A 1 85 ? -2.073 1.596 3.933 1.00 85.19 85 GLN A CA 1
ATOM 670 C C . GLN A 1 85 ? -2.223 0.649 5.118 1.00 85.19 85 GLN A C 1
ATOM 672 O O . GLN A 1 85 ? -2.651 -0.488 4.925 1.00 85.19 85 GLN A O 1
ATOM 677 N N . VAL A 1 86 ? -1.921 1.141 6.323 1.00 81.44 86 VAL A N 1
ATOM 678 C CA . VAL A 1 86 ? -2.381 0.528 7.577 1.00 81.44 86 VAL A CA 1
ATOM 679 C C . VAL A 1 86 ? -3.314 1.488 8.279 1.00 81.44 86 VAL A C 1
ATOM 681 O O . VAL A 1 86 ? -2.923 2.634 8.496 1.00 81.44 86 VAL A O 1
ATOM 684 N N . ASN A 1 87 ? -4.501 1.026 8.658 1.00 80.56 87 ASN A N 1
ATOM 685 C CA . ASN A 1 87 ? -5.463 1.810 9.414 1.00 80.56 87 ASN A CA 1
ATOM 686 C C . ASN A 1 87 ? -5.862 1.109 10.724 1.00 80.56 87 ASN A C 1
ATOM 688 O O . ASN A 1 87 ? -6.585 0.120 10.712 1.00 80.56 87 ASN A O 1
ATOM 692 N N . LEU A 1 88 ? -5.419 1.659 11.854 1.00 76.00 88 LEU A N 1
ATOM 693 C CA . LEU A 1 88 ? -5.778 1.229 13.207 1.00 76.00 88 LEU A CA 1
ATOM 694 C C . LEU A 1 88 ? -6.595 2.299 13.954 1.00 76.00 88 LEU A C 1
ATOM 696 O O . LEU A 1 88 ? -6.583 2.320 15.184 1.00 76.00 88 LEU A O 1
ATOM 700 N N . THR A 1 89 ? -7.288 3.208 13.254 1.00 76.19 89 THR A N 1
ATOM 701 C CA . THR A 1 89 ? -8.052 4.304 13.891 1.00 76.19 89 THR A CA 1
ATOM 702 C C . THR A 1 89 ? -9.077 3.830 14.912 1.00 76.19 89 THR A C 1
ATOM 704 O O . THR A 1 89 ? -9.309 4.518 15.902 1.00 76.19 89 THR A O 1
ATOM 707 N N . ASP A 1 90 ? -9.638 2.642 14.705 1.00 71.38 90 ASP A N 1
ATOM 708 C CA . ASP A 1 90 ? -10.668 2.051 15.564 1.00 71.38 90 ASP A CA 1
ATOM 709 C C . ASP A 1 90 ? -10.099 1.060 16.589 1.00 71.38 90 ASP A C 1
ATOM 711 O O . ASP A 1 90 ? -10.848 0.444 17.345 1.00 71.38 90 ASP A O 1
ATOM 715 N N . SER A 1 91 ? -8.772 0.900 16.622 1.00 71.12 91 SER A N 1
ATOM 716 C CA . SER A 1 91 ? -8.061 0.079 17.601 1.00 71.12 91 SER A CA 1
ATOM 717 C C . SER A 1 91 ? -7.480 0.941 18.722 1.00 71.12 91 SER A C 1
ATOM 719 O O . SER A 1 91 ? -7.086 2.096 18.531 1.00 71.12 91 SER A O 1
ATOM 721 N N . THR A 1 92 ? -7.353 0.361 19.913 1.00 74.12 92 THR A N 1
ATOM 722 C CA . THR A 1 92 ? -6.584 0.955 21.014 1.00 74.12 92 THR A CA 1
ATOM 723 C C . THR A 1 92 ? -5.072 0.859 20.775 1.00 74.12 92 THR A C 1
ATOM 725 O O . THR A 1 92 ? -4.327 1.671 21.319 1.00 74.12 92 THR A O 1
ATOM 728 N N . GLU A 1 93 ? -4.625 -0.037 19.892 1.00 72.69 93 GLU A N 1
ATOM 729 C CA . GLU A 1 93 ? -3.215 -0.312 19.575 1.00 72.69 93 GLU A CA 1
ATOM 730 C C . GLU A 1 93 ? -2.574 0.728 18.644 1.00 72.69 93 GLU A C 1
ATOM 732 O O . GLU A 1 93 ? -3.258 1.418 17.888 1.00 72.69 93 GLU A O 1
ATOM 737 N N . GLU A 1 94 ? -1.246 0.843 18.682 1.00 73.31 94 GLU A N 1
ATOM 738 C CA . GLU A 1 94 ? -0.466 1.746 17.828 1.00 73.31 94 GLU A CA 1
ATOM 739 C C . GLU A 1 94 ? 0.505 0.985 16.924 1.00 73.31 94 GLU A C 1
ATOM 741 O O . GLU A 1 94 ? 1.025 -0.068 17.290 1.00 73.31 94 GLU A O 1
ATOM 746 N N . ILE A 1 95 ? 0.811 1.567 15.763 1.00 71.50 95 ILE A N 1
ATOM 747 C CA . ILE A 1 95 ? 1.733 0.979 14.792 1.00 71.50 95 ILE A CA 1
ATOM 748 C C . ILE A 1 95 ? 3.177 1.320 15.189 1.00 71.50 95 ILE A C 1
ATOM 750 O O . ILE A 1 95 ? 3.663 2.439 14.973 1.00 71.50 95 ILE A O 1
ATOM 754 N N . SER A 1 96 ? 3.867 0.354 15.798 1.00 61.62 96 SER A N 1
ATOM 755 C CA . SER A 1 96 ? 5.226 0.516 16.334 1.00 61.62 96 SER A CA 1
ATOM 756 C C . SER A 1 96 ? 6.292 0.499 15.230 1.00 61.62 96 SER A C 1
ATOM 758 O O . SER A 1 96 ? 7.078 1.448 15.121 1.00 61.62 96 SER A O 1
ATOM 760 N N . ASP A 1 97 ? 6.228 -0.511 14.365 1.00 58.09 97 ASP A N 1
ATOM 761 C CA . ASP A 1 97 ? 6.938 -0.691 13.102 1.00 58.09 97 ASP A CA 1
ATOM 762 C C . ASP A 1 97 ? 5.924 -1.203 12.076 1.00 58.09 97 ASP A C 1
ATOM 764 O O . ASP A 1 97 ? 4.915 -1.796 12.439 1.00 58.09 97 ASP A O 1
ATOM 768 N N . SER A 1 98 ? 6.113 -0.931 10.786 1.00 56.38 98 SER A N 1
ATOM 769 C CA . SER A 1 98 ? 5.105 -1.343 9.811 1.00 56.38 98 SER A CA 1
ATOM 770 C C . SER A 1 98 ? 4.992 -2.865 9.765 1.00 56.38 98 SER A C 1
ATOM 772 O O . SER A 1 98 ? 5.890 -3.530 9.240 1.00 56.38 98 SER A O 1
ATOM 774 N N . ASP A 1 99 ? 3.850 -3.398 10.180 1.00 55.44 99 ASP A N 1
ATOM 775 C CA . ASP A 1 99 ? 3.465 -4.793 9.928 1.00 55.44 99 ASP A CA 1
ATOM 776 C C . ASP A 1 99 ? 3.202 -5.073 8.435 1.00 55.44 99 ASP A C 1
ATOM 778 O O . ASP A 1 99 ? 2.772 -6.159 8.049 1.00 55.44 99 ASP A O 1
ATOM 782 N N . ILE A 1 100 ? 3.443 -4.089 7.561 1.00 61.72 100 ILE A N 1
ATOM 783 C CA . ILE A 1 100 ? 3.285 -4.236 6.121 1.00 61.72 100 ILE A CA 1
ATOM 784 C C . ILE A 1 100 ? 4.548 -4.847 5.539 1.00 61.72 100 ILE A C 1
ATOM 786 O O . ILE A 1 100 ? 5.537 -4.159 5.270 1.00 61.72 100 ILE A O 1
ATOM 790 N N . ILE A 1 101 ? 4.467 -6.145 5.300 1.00 64.94 101 ILE A N 1
ATOM 791 C CA . ILE A 1 101 ? 5.416 -6.882 4.489 1.00 64.94 101 ILE A CA 1
ATOM 792 C C . ILE A 1 101 ? 4.626 -7.486 3.334 1.00 64.94 101 ILE A C 1
ATOM 794 O O . ILE A 1 101 ? 3.783 -8.357 3.539 1.00 64.94 101 ILE A O 1
ATOM 798 N N . LEU A 1 102 ? 4.892 -7.020 2.116 1.00 66.75 102 LEU A N 1
ATOM 799 C CA . LEU A 1 102 ? 4.423 -7.704 0.918 1.00 66.75 102 LEU A CA 1
ATOM 800 C C . LEU A 1 102 ? 5.527 -8.638 0.440 1.00 66.75 102 LEU A C 1
ATOM 802 O O . LEU A 1 102 ? 6.617 -8.169 0.125 1.00 66.75 102 LEU A O 1
ATOM 806 N N . ASN A 1 103 ? 5.217 -9.927 0.338 1.00 64.75 103 ASN A N 1
ATOM 807 C CA . ASN A 1 103 ? 6.034 -10.874 -0.407 1.00 64.75 103 ASN A CA 1
ATOM 808 C C . ASN A 1 103 ? 5.356 -11.119 -1.760 1.00 64.75 103 ASN A C 1
ATOM 810 O O .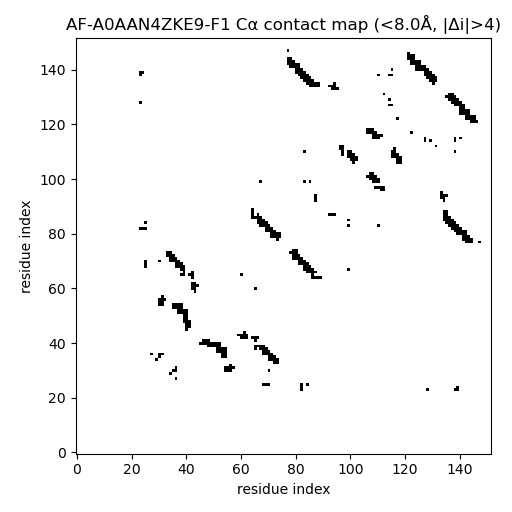 ASN A 1 103 ? 4.221 -11.592 -1.794 1.00 64.75 103 ASN A O 1
ATOM 814 N N . HIS A 1 104 ? 6.022 -10.792 -2.864 1.00 57.12 104 HIS A N 1
ATOM 815 C CA . HIS A 1 104 ? 5.520 -11.053 -4.215 1.00 57.12 104 HIS A CA 1
ATOM 816 C C . HIS A 1 104 ? 6.660 -11.587 -5.081 1.00 57.12 104 HIS A C 1
ATOM 818 O O . HIS A 1 104 ? 7.724 -10.978 -5.128 1.00 57.12 104 HIS A O 1
ATOM 824 N N . ASP A 1 105 ? 6.454 -12.749 -5.705 1.00 57.69 105 ASP A N 1
ATOM 825 C CA . ASP A 1 105 ? 7.442 -13.443 -6.548 1.00 57.69 105 ASP A CA 1
ATOM 826 C C . ASP A 1 105 ? 8.826 -13.645 -5.895 1.00 57.69 105 ASP A C 1
ATOM 828 O O . ASP A 1 105 ? 9.859 -13.651 -6.557 1.00 57.69 105 ASP A O 1
ATOM 832 N N . GLY A 1 106 ? 8.848 -13.845 -4.572 1.00 57.84 106 GLY A N 1
ATOM 833 C CA . GLY A 1 106 ? 10.075 -14.041 -3.789 1.00 57.84 106 GLY A CA 1
ATOM 834 C C . GLY A 1 106 ? 10.727 -12.751 -3.284 1.00 57.84 106 GLY A C 1
ATOM 835 O O . GLY A 1 106 ? 11.665 -12.824 -2.491 1.00 57.84 106 GLY A O 1
ATOM 836 N N . ASP A 1 107 ? 10.206 -11.584 -3.669 1.00 63.56 107 ASP A N 1
ATOM 837 C CA . ASP A 1 107 ? 10.692 -10.286 -3.215 1.00 63.56 107 ASP A CA 1
ATOM 838 C C . ASP A 1 107 ? 9.861 -9.728 -2.063 1.00 63.56 107 ASP A C 1
ATOM 840 O O . ASP A 1 107 ? 8.631 -9.791 -2.066 1.00 63.56 107 ASP A O 1
ATOM 844 N N . GLN A 1 108 ? 10.559 -9.149 -1.085 1.00 69.06 108 GLN A N 1
ATOM 845 C CA . GLN A 1 108 ? 9.969 -8.528 0.092 1.00 69.06 108 GLN A CA 1
ATOM 846 C C . GLN A 1 108 ? 9.974 -7.000 -0.033 1.00 69.06 108 GLN A C 1
ATOM 848 O O . GLN A 1 108 ? 11.017 -6.381 -0.270 1.00 69.06 108 GLN A O 1
ATOM 853 N N . PHE A 1 109 ? 8.812 -6.390 0.194 1.00 77.88 109 PHE A N 1
ATOM 854 C CA . PHE A 1 109 ? 8.627 -4.943 0.226 1.00 77.88 109 PHE A CA 1
ATOM 855 C C . PHE A 1 109 ? 8.064 -4.523 1.578 1.00 77.88 109 PHE A C 1
ATOM 857 O O . PHE A 1 109 ? 7.037 -5.042 2.020 1.00 77.88 109 PHE A O 1
ATOM 864 N N . LYS A 1 110 ? 8.723 -3.558 2.215 1.00 80.62 110 LYS A N 1
ATOM 865 C CA . LYS A 1 110 ? 8.354 -3.039 3.534 1.00 80.62 110 LYS A CA 1
ATOM 866 C C . LYS A 1 110 ? 8.196 -1.527 3.473 1.00 80.62 110 LYS A C 1
ATOM 868 O O . LYS A 1 110 ? 8.906 -0.874 2.710 1.00 80.62 110 LYS A O 1
ATOM 873 N N . CYS A 1 111 ? 7.315 -0.947 4.286 1.00 82.00 111 CYS A N 1
ATOM 874 C CA . CYS A 1 111 ? 7.254 0.508 4.426 1.00 82.00 111 CYS A CA 1
ATOM 875 C C . CYS A 1 111 ? 7.561 0.997 5.836 1.00 82.00 111 CYS A C 1
ATOM 877 O O . CYS A 1 111 ? 6.690 0.991 6.684 1.00 82.00 111 CYS A O 1
ATOM 879 N N . THR A 1 112 ? 8.743 1.550 6.080 1.00 81.62 112 THR A N 1
ATOM 880 C CA . THR A 1 112 ? 9.150 1.985 7.421 1.00 81.62 112 THR A CA 1
ATOM 881 C C . THR A 1 112 ? 8.906 3.477 7.677 1.00 81.62 112 THR A C 1
ATOM 883 O O . THR A 1 112 ? 8.582 4.261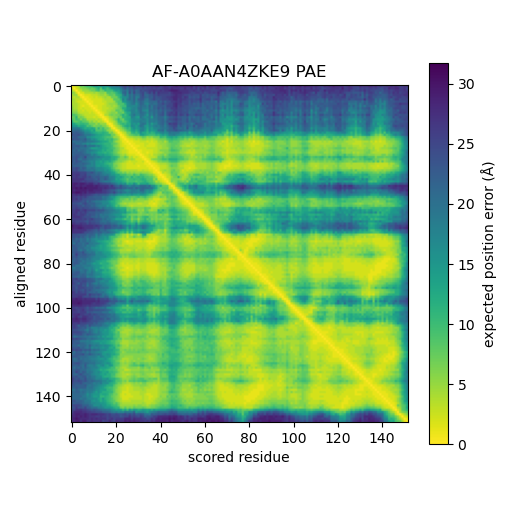 6.777 1.00 81.62 112 THR A O 1
ATOM 886 N N . LYS A 1 113 ? 9.157 3.909 8.923 1.00 78.75 113 LYS A N 1
ATOM 887 C CA . LYS A 1 113 ? 9.214 5.329 9.322 1.00 78.75 113 LYS A CA 1
ATOM 888 C C . LYS A 1 113 ? 10.225 6.148 8.523 1.00 78.75 113 LYS A C 1
ATOM 890 O O . LYS A 1 113 ? 10.166 7.371 8.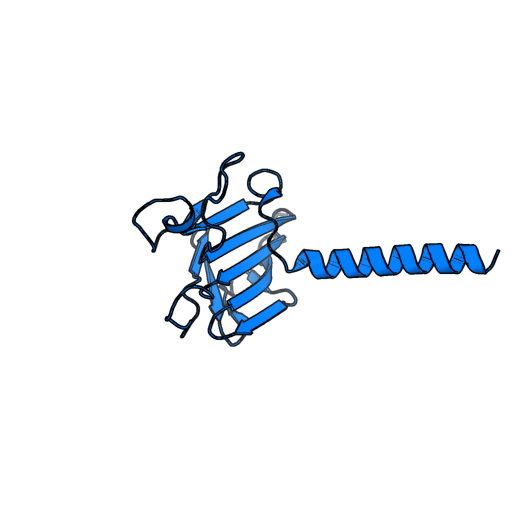579 1.00 78.75 113 LYS A O 1
ATOM 895 N N . ASN A 1 114 ? 11.136 5.518 7.791 1.00 82.62 114 ASN A N 1
ATOM 896 C CA . ASN A 1 114 ? 12.132 6.213 6.983 1.00 82.62 114 ASN A CA 1
ATOM 897 C C . ASN A 1 114 ? 11.827 6.138 5.481 1.00 82.62 114 ASN A C 1
ATOM 899 O O . ASN A 1 114 ? 12.425 6.879 4.704 1.00 82.62 114 ASN A O 1
ATOM 903 N N . GLY A 1 115 ? 10.858 5.317 5.071 1.00 81.81 115 GLY A N 1
ATOM 904 C CA . GLY A 1 115 ? 10.482 5.127 3.675 1.00 81.81 115 GLY A CA 1
ATOM 905 C C . GLY A 1 115 ? 10.334 3.655 3.294 1.00 81.81 115 GLY A C 1
ATOM 906 O O . GLY A 1 115 ? 10.447 2.771 4.143 1.00 81.81 115 GLY A O 1
ATOM 907 N N . PRO A 1 116 ? 10.062 3.381 2.012 1.00 87.12 116 PRO A N 1
ATOM 908 C CA . PRO A 1 116 ? 9.998 2.019 1.513 1.00 87.12 116 PRO A CA 1
ATOM 909 C C . PRO A 1 116 ? 11.378 1.355 1.491 1.00 87.12 116 PRO A C 1
ATOM 911 O O . PRO A 1 116 ? 12.376 1.954 1.083 1.00 87.12 116 PRO A O 1
ATOM 914 N N . GLU A 1 117 ? 11.408 0.086 1.876 1.00 86.81 117 GLU A N 1
ATOM 915 C CA . GLU A 1 117 ? 12.563 -0.799 1.808 1.00 86.81 117 GLU A CA 1
ATOM 916 C C . GLU A 1 117 ? 12.255 -1.946 0.849 1.00 86.81 117 GLU A C 1
ATOM 918 O O . GLU A 1 117 ? 11.221 -2.608 0.956 1.00 86.81 117 GLU A O 1
ATOM 923 N N . VAL A 1 118 ? 13.157 -2.149 -0.111 1.00 85.38 118 VAL A N 1
ATOM 924 C CA . VAL A 1 118 ? 13.058 -3.177 -1.153 1.00 85.38 118 VAL A CA 1
ATOM 925 C C . VAL A 1 118 ? 14.438 -3.762 -1.423 1.00 85.38 118 VAL A C 1
ATOM 927 O O . VAL A 1 118 ? 15.456 -3.153 -1.073 1.00 85.38 118 VAL A O 1
ATOM 930 N N . ASN A 1 119 ? 14.492 -4.889 -2.130 1.00 85.81 119 ASN A N 1
ATOM 931 C CA . ASN A 1 119 ? 15.748 -5.425 -2.637 1.00 85.81 119 ASN A CA 1
ATOM 932 C C . ASN A 1 119 ? 16.370 -4.491 -3.700 1.00 85.81 119 ASN A C 1
ATOM 934 O O . ASN A 1 119 ? 16.060 -4.556 -4.891 1.00 85.81 119 ASN A O 1
ATOM 938 N N . LYS A 1 120 ? 17.285 -3.613 -3.271 1.00 84.44 120 LYS A N 1
ATOM 939 C CA . LYS A 1 120 ? 17.948 -2.623 -4.140 1.00 84.44 120 LYS A CA 1
ATOM 940 C C . LYS A 1 120 ? 18.864 -3.245 -5.199 1.00 84.44 120 LYS A C 1
ATOM 942 O O . LYS A 1 120 ? 19.267 -2.531 -6.119 1.00 84.44 120 LYS A O 1
ATOM 947 N N . ALA A 1 121 ? 19.210 -4.530 -5.095 1.00 83.62 121 ALA A N 1
ATOM 948 C CA . ALA A 1 121 ? 19.943 -5.220 -6.155 1.00 83.62 121 ALA A CA 1
ATOM 949 C C . ALA A 1 121 ? 19.063 -5.431 -7.399 1.00 83.62 121 ALA A C 1
ATOM 951 O O . ALA A 1 121 ? 19.561 -5.356 -8.517 1.00 83.62 121 ALA A O 1
ATOM 952 N N . LEU A 1 122 ? 17.755 -5.623 -7.203 1.00 82.19 122 LEU A N 1
ATOM 953 C CA . LEU A 1 122 ? 16.799 -5.942 -8.267 1.00 82.19 122 LEU A CA 1
ATOM 954 C C . LEU A 1 122 ? 15.959 -4.734 -8.701 1.00 82.19 122 LEU A C 1
ATOM 956 O O . LEU A 1 122 ? 15.584 -4.630 -9.871 1.00 82.19 122 LEU A O 1
ATOM 960 N N . PHE A 1 123 ? 15.701 -3.795 -7.787 1.00 85.69 123 PHE A N 1
ATOM 961 C CA . PHE A 1 123 ? 14.766 -2.696 -8.026 1.00 85.69 123 PHE A CA 1
ATOM 962 C C . PHE A 1 123 ? 15.363 -1.310 -7.797 1.00 85.69 123 PHE A C 1
ATOM 964 O O . PHE A 1 123 ? 16.232 -1.092 -6.948 1.00 85.69 123 PHE A O 1
ATOM 971 N N . GLU A 1 124 ? 14.828 -0.348 -8.541 1.00 88.44 124 GLU A N 1
ATOM 972 C CA . GLU A 1 124 ? 14.944 1.084 -8.274 1.00 88.44 124 GLU A CA 1
ATOM 973 C C . GLU A 1 124 ? 13.636 1.607 -7.691 1.00 88.44 124 GLU A C 1
ATOM 975 O O . GLU A 1 124 ? 12.553 1.267 -8.174 1.00 88.44 124 GLU A O 1
ATOM 980 N N . ILE A 1 125 ? 13.744 2.462 -6.673 1.00 86.38 125 ILE A N 1
ATOM 981 C CA . ILE A 1 125 ? 12.597 3.141 -6.074 1.00 86.38 125 ILE A CA 1
ATOM 982 C C . ILE A 1 125 ? 12.508 4.548 -6.670 1.00 86.38 125 ILE A C 1
ATOM 984 O O . ILE A 1 125 ? 13.441 5.343 -6.558 1.00 86.38 125 ILE A O 1
ATOM 988 N N . GLY A 1 126 ? 11.376 4.862 -7.299 1.00 84.56 126 GLY A N 1
ATOM 989 C CA . GLY A 1 126 ? 11.021 6.226 -7.685 1.00 84.56 126 GLY A CA 1
ATOM 990 C C . GLY A 1 126 ? 10.695 7.101 -6.470 1.00 84.56 126 GLY A C 1
ATOM 991 O O . GLY A 1 126 ? 10.767 6.659 -5.328 1.00 84.56 126 GLY A O 1
ATOM 992 N N . LYS A 1 127 ? 10.288 8.356 -6.696 1.00 81.75 127 LYS A N 1
ATOM 993 C CA . LYS A 1 127 ? 9.945 9.268 -5.594 1.00 81.75 127 LYS A CA 1
ATOM 994 C C . LYS A 1 127 ? 8.823 8.672 -4.718 1.00 81.75 127 LYS A C 1
ATOM 996 O O . LYS A 1 127 ? 7.719 8.469 -5.236 1.00 81.75 127 LYS A O 1
ATOM 1001 N N . PRO A 1 128 ? 9.075 8.410 -3.423 1.00 87.12 128 PRO A N 1
ATOM 1002 C CA . PRO A 1 128 ? 8.048 7.905 -2.531 1.00 87.12 128 PRO A CA 1
ATOM 1003 C C . PRO A 1 128 ? 7.159 9.046 -2.018 1.00 87.12 128 PRO A C 1
ATOM 1005 O O . PRO A 1 128 ? 7.605 10.185 -1.857 1.00 87.12 128 PRO A O 1
ATOM 1008 N N . HIS A 1 129 ? 5.910 8.713 -1.725 1.00 88.00 129 HIS A N 1
ATOM 1009 C CA . HIS A 1 129 ? 5.011 9.462 -0.861 1.00 88.00 129 HIS A CA 1
ATOM 1010 C C . HIS A 1 129 ? 4.870 8.697 0.455 1.00 88.00 129 HIS A C 1
ATOM 1012 O O . HIS A 1 129 ? 4.729 7.472 0.455 1.00 88.00 129 HIS A O 1
ATOM 1018 N N . ARG A 1 130 ? 4.912 9.417 1.576 1.00 86.25 130 ARG A N 1
ATOM 1019 C CA . ARG A 1 130 ? 4.808 8.821 2.905 1.00 86.25 130 ARG A CA 1
ATOM 1020 C C . ARG A 1 130 ? 4.050 9.741 3.847 1.00 86.25 130 ARG A C 1
ATOM 1022 O O . ARG A 1 130 ? 4.408 10.908 3.991 1.00 86.25 130 ARG A O 1
ATOM 1029 N N . SER A 1 131 ? 3.084 9.161 4.541 1.00 86.75 131 SER A N 1
ATOM 1030 C CA . SER A 1 131 ? 2.414 9.737 5.699 1.00 86.75 131 SER A CA 1
ATOM 1031 C C . SER A 1 131 ? 2.503 8.731 6.842 1.00 86.75 131 SER A C 1
ATOM 1033 O O . SER A 1 131 ? 2.167 7.562 6.657 1.00 86.75 131 SER A O 1
ATOM 1035 N N . TRP A 1 132 ? 3.008 9.161 8.000 1.00 84.88 132 TRP A N 1
ATOM 1036 C CA . TRP A 1 132 ? 3.153 8.299 9.172 1.00 84.88 132 TRP A CA 1
ATOM 1037 C C . TRP A 1 132 ? 2.489 8.931 10.391 1.00 84.88 132 TRP A C 1
ATOM 1039 O O . TRP A 1 132 ? 2.926 9.974 10.875 1.00 84.88 132 TRP A O 1
ATOM 1049 N N . ASN A 1 133 ? 1.472 8.253 10.907 1.00 85.00 133 ASN A N 1
ATOM 1050 C CA . ASN A 1 133 ? 0.812 8.513 12.177 1.00 85.00 133 ASN A CA 1
ATOM 1051 C C . ASN A 1 133 ? 0.725 7.175 12.941 1.00 85.00 133 ASN A C 1
ATOM 1053 O O . ASN A 1 133 ? 0.661 6.120 12.310 1.00 85.00 133 ASN A O 1
ATOM 1057 N N . SER A 1 134 ? 0.735 7.194 14.279 1.00 80.06 134 SER A N 1
ATOM 1058 C CA . SER A 1 134 ? 0.647 5.976 15.103 1.00 80.06 134 SER A CA 1
ATOM 1059 C C . SER A 1 134 ? -0.624 5.150 14.861 1.00 80.06 134 SER A C 1
ATOM 1061 O O . SER A 1 134 ? -0.641 3.968 15.195 1.00 80.06 134 SER A O 1
ATOM 1063 N N . LYS A 1 135 ? -1.659 5.731 14.239 1.00 82.00 135 LYS A N 1
ATOM 1064 C CA . LYS A 1 135 ? -2.916 5.054 13.878 1.00 82.00 135 LYS A CA 1
ATOM 1065 C C . LYS A 1 135 ? -3.140 4.878 12.376 1.00 82.00 135 LYS A C 1
ATOM 1067 O O . LYS A 1 135 ? -3.972 4.067 11.989 1.00 82.00 135 LYS A O 1
ATOM 1072 N N . LEU A 1 136 ? -2.439 5.632 11.529 1.00 83.56 136 LEU A N 1
ATOM 1073 C CA . LEU A 1 136 ? -2.636 5.606 10.078 1.00 83.56 136 LEU A CA 1
ATOM 1074 C C . LEU A 1 136 ? -1.304 5.785 9.358 1.00 83.56 136 LEU A C 1
ATOM 1076 O O . LEU A 1 136 ? -0.644 6.819 9.477 1.00 83.56 136 LEU A O 1
ATOM 1080 N N . ILE A 1 137 ? -0.936 4.791 8.561 1.00 85.00 137 ILE A N 1
ATOM 1081 C CA . ILE A 1 137 ? 0.245 4.846 7.704 1.00 85.00 137 ILE A CA 1
ATOM 1082 C C . ILE A 1 137 ? -0.214 4.767 6.263 1.00 85.00 137 ILE A C 1
ATOM 1084 O O . ILE A 1 137 ? -1.014 3.903 5.917 1.00 85.00 137 ILE A O 1
ATOM 1088 N N . VAL A 1 138 ? 0.339 5.635 5.420 1.00 87.06 138 VAL A N 1
ATOM 1089 C CA . VAL A 1 138 ? 0.218 5.543 3.965 1.00 87.06 138 VAL A CA 1
ATOM 1090 C C . VAL A 1 138 ? 1.604 5.631 3.353 1.00 87.06 138 VAL A C 1
ATOM 1092 O O . VAL A 1 138 ? 2.402 6.514 3.679 1.00 87.06 138 VAL A O 1
ATOM 1095 N N . CYS A 1 139 ? 1.884 4.714 2.440 1.00 87.50 139 CYS A N 1
ATOM 1096 C CA . CYS A 1 139 ? 3.163 4.594 1.778 1.00 87.50 139 CYS A CA 1
ATOM 1097 C C . CYS A 1 139 ? 2.960 4.249 0.318 1.00 87.50 139 CYS A C 1
ATOM 1099 O O . CYS A 1 139 ? 2.479 3.167 -0.002 1.00 87.50 139 CYS A O 1
ATOM 1101 N N . ALA A 1 140 ? 3.330 5.162 -0.571 1.00 89.31 140 ALA A N 1
ATOM 1102 C CA . ALA A 1 140 ? 3.182 4.957 -1.999 1.00 89.31 140 ALA A CA 1
ATOM 1103 C C . ALA A 1 140 ? 4.515 5.158 -2.708 1.00 89.31 140 ALA A C 1
ATOM 1105 O O . ALA A 1 140 ? 5.176 6.183 -2.548 1.00 89.31 140 ALA A O 1
ATOM 1106 N N . PHE A 1 141 ? 4.934 4.186 -3.506 1.00 88.81 141 PHE A N 1
ATOM 1107 C CA . PHE A 1 141 ? 6.212 4.242 -4.202 1.00 88.81 141 PHE A CA 1
ATOM 1108 C C . PHE A 1 141 ? 6.166 3.452 -5.500 1.00 88.81 141 PHE A C 1
ATOM 1110 O O . PHE A 1 141 ? 5.408 2.499 -5.661 1.00 88.81 141 PHE A O 1
ATOM 1117 N N . THR A 1 142 ? 6.981 3.885 -6.454 1.00 88.94 142 THR A N 1
ATOM 1118 C CA . THR A 1 142 ? 7.110 3.210 -7.744 1.00 88.94 142 THR A CA 1
ATOM 1119 C C . THR A 1 142 ? 8.350 2.340 -7.711 1.00 88.94 142 THR A C 1
ATOM 1121 O O . THR A 1 142 ? 9.424 2.840 -7.386 1.00 88.94 142 THR A O 1
ATOM 1124 N N . LEU A 1 143 ? 8.208 1.074 -8.079 1.00 87.00 143 LEU A N 1
ATOM 1125 C CA . LEU A 1 143 ? 9.319 0.173 -8.329 1.00 87.00 143 LEU A CA 1
ATOM 1126 C C . LEU A 1 143 ? 9.534 0.003 -9.817 1.00 87.00 143 LEU A C 1
ATOM 1128 O O . LEU A 1 143 ? 8.576 -0.115 -10.583 1.00 87.00 143 LEU A O 1
ATOM 1132 N N . LYS A 1 144 ? 10.807 -0.020 -10.201 1.00 87.75 144 LYS A N 1
ATOM 1133 C CA . LYS A 1 144 ? 11.245 -0.392 -11.538 1.00 87.75 144 LYS A CA 1
ATOM 1134 C C . LYS A 1 144 ? 12.260 -1.526 -11.445 1.00 87.75 144 LYS A C 1
ATOM 1136 O O . LYS A 1 144 ? 13.235 -1.403 -10.706 1.00 87.75 144 LYS A O 1
ATOM 1141 N N . ASN A 1 145 ? 12.042 -2.612 -12.182 1.00 84.50 145 ASN A N 1
ATOM 1142 C CA . ASN A 1 145 ? 13.004 -3.712 -12.266 1.00 84.50 145 ASN A CA 1
ATOM 1143 C C . ASN A 1 145 ? 14.228 -3.279 -13.092 1.00 84.50 145 ASN A C 1
ATOM 1145 O O . ASN A 1 145 ? 14.083 -2.880 -14.250 1.00 84.50 145 ASN A O 1
ATOM 1149 N N . LYS A 1 146 ? 15.429 -3.390 -12.513 1.00 83.31 146 LYS A N 1
ATOM 1150 C CA . LYS A 1 146 ? 16.698 -2.996 -13.150 1.00 83.31 146 LYS A CA 1
ATOM 1151 C C . LYS A 1 146 ? 17.073 -3.861 -14.354 1.00 83.31 146 LYS A C 1
ATOM 1153 O O . LYS A 1 146 ? 17.646 -3.361 -15.314 1.00 83.31 146 LYS A O 1
ATOM 1158 N N . ASN A 1 147 ? 16.714 -5.142 -14.328 1.00 75.06 147 ASN A N 1
ATOM 1159 C CA . ASN A 1 147 ? 17.132 -6.127 -15.330 1.00 75.06 147 ASN A CA 1
ATOM 1160 C C . ASN A 1 147 ? 16.201 -6.187 -16.549 1.00 75.06 147 ASN A C 1
ATOM 1162 O O . ASN A 1 147 ? 16.498 -6.855 -17.53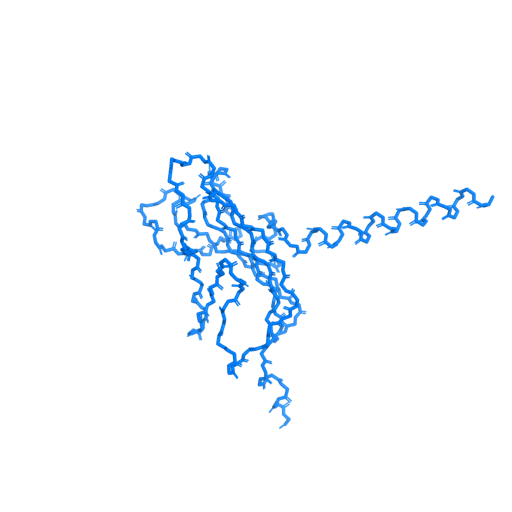4 1.00 75.06 147 ASN A O 1
ATOM 1166 N N . SER A 1 148 ? 15.082 -5.464 -16.511 1.00 63.78 148 SER A N 1
ATOM 1167 C CA . SER A 1 148 ? 14.095 -5.430 -17.595 1.00 63.78 148 SER A CA 1
ATOM 1168 C C . SER A 1 148 ? 14.592 -4.761 -18.887 1.00 63.78 148 SER A C 1
ATOM 1170 O O . SER A 1 148 ? 13.965 -4.933 -19.930 1.00 63.78 148 SER A O 1
ATOM 1172 N N . GLY A 1 149 ? 15.724 -4.045 -18.831 1.00 51.34 149 GLY A N 1
ATOM 1173 C CA . GLY A 1 149 ? 16.398 -3.442 -19.986 1.00 51.34 149 GLY A CA 1
ATOM 1174 C C . GLY A 1 149 ? 17.410 -4.342 -20.710 1.00 51.34 149 GLY A C 1
ATOM 1175 O O . GLY A 1 149 ? 17.911 -3.929 -21.747 1.00 51.34 149 GLY A O 1
ATOM 1176 N N . ASN A 1 150 ? 17.699 -5.550 -20.204 1.00 42.12 150 ASN A N 1
ATOM 1177 C CA . ASN A 1 150 ? 18.697 -6.470 -20.779 1.00 42.12 150 ASN A CA 1
ATOM 1178 C C . ASN A 1 150 ? 18.078 -7.646 -21.554 1.00 42.12 150 ASN A C 1
ATOM 1180 O O . ASN A 1 150 ? 18.707 -8.690 -21.709 1.00 42.12 150 ASN A O 1
ATOM 1184 N N . VAL A 1 151 ? 16.845 -7.500 -22.041 1.00 40.62 151 VAL A N 1
ATOM 1185 C CA . VAL A 1 151 ? 16.307 -8.421 -23.050 1.00 40.62 151 VAL A CA 1
ATOM 1186 C C . VAL A 1 151 ? 16.560 -7.798 -24.419 1.00 40.62 151 VAL A C 1
ATOM 1188 O O . VAL A 1 151 ? 15.721 -7.063 -24.938 1.00 40.62 151 VAL A O 1
ATOM 1191 N N . SER A 1 152 ? 17.753 -8.059 -24.950 1.00 36.62 152 SER A N 1
ATOM 1192 C CA . SER A 1 152 ? 18.128 -7.856 -26.353 1.00 36.62 152 SER A CA 1
ATOM 1193 C C . SER A 1 152 ? 18.509 -9.195 -26.958 1.00 36.62 152 SER A C 1
ATOM 1195 O O . SER A 1 152 ? 19.384 -9.843 -26.338 1.00 36.62 152 SER A O 1
#

Sequence (152 aa):
KKFQLLKILLLLLSALALSRGADDSIDLGQCGKTRDCFLRDSCIGTTNANVLMILEKGKTVTKENCDIIIQTRYYTRDRHRFIMQVNLTDSTEEISDSDIILNHDGDQFKCTKNGPEVNKALFEIGKPHRSWNSKLIVCAFTLKNKNSGNVS

pLDDT: mean 72.41, std 12.55, range [36.62, 89.31]

Secondary structure (DSSP, 8-state):
-HHHHHHHHHHHHHHHHHHHHTTSS--GGGBTTTEEEEEEGGGTT-S-TT-EEE--TTPPPS-TT-SEEEEEEEEETTEEEEEEEEE-TTSS---SS---EEEETTEEEEEETTEEE--TTTEEE---EEEE-SSEEEEEEEEEEGGGG---

Foldseek 3Di:
DVVVVVVVVVVVVVVVVVVVVVQQDDDPLCDQPQKWKWFQPVQQPDDHRLDTDTDHPPDDRPDPQGQWMWIWGDPDPFKIKIKIKGAQPVPPAFCPFDSDWDQDPNWTWGQGPVAIDTDPVFWDKDDKDWDDDRGMTIIMIMIGGPCPVVPD

Nearest PDB structures (foldseek):
  1jk9-assembly1_B  TM=3.373E-01  e=1.321E+00  Saccharomyces cerevisiae
  1qtu-assembly1_A  TM=3.072E-01  e=3.392E+00  Homo sapiens
  5gv3-assembly1_A  TM=1.747E-01  e=8.479E-01  Mus musculus
  1we5-assembly1_D  TM=2.254E-01  e=5.287E+00  Escherichia coli
  7wkk-assembly1_d  TM=2.428E-01  e=6.976E+00  Xenopus laevis